Protein AF-A0A843I6W6-F1 (afdb_monomer_lite)

pLDDT: mean 88.23, std 9.86, range [56.28, 96.56]

Sequence (101 aa):
MPCVSEEEAVKAARKAALGAFAAFKRPETIIVRFGDDWLIGFLSVKHKGSETSVEAKWAYVDCKGVALHELPDDVVRALQSLAGALADIFRRELEARAKAP

Radius of gyration: 15.71 Å; chains: 1; bounding box: 38×27×44 Å

Foldseek 3Di:
DFFDDQVLLVVLQVVVCVPVCVVADDFDWDWDDDPLWIKIKTWHWDDDPPDIDIDIDIWIAHSHSHTDPDDDPVVVVVVVVCVVCVVVVVVVVVVVVVPDD

Secondary structure (DSSP, 8-state):
-PPPPHHHHHHHHHHHTTTTSTTSSS-EEEEEEETTEEEEEEEEEEEETTEEEEEEEEEEE-TTSPBPSS--HHHHHHHHHHHHHHHHHHHHHHHHHHT--

Structure (mmCIF, N/CA/C/O backbone):
data_AF-A0A843I6W6-F1
#
_entry.id   AF-A0A843I6W6-F1
#
loop_
_atom_site.group_PDB
_atom_site.id
_atom_site.type_symbol
_atom_site.label_atom_id
_atom_site.label_alt_id
_atom_site.label_comp_id
_atom_site.label_asym_id
_atom_site.label_entity_id
_atom_site.label_seq_id
_atom_site.pdbx_PDB_ins_code
_atom_site.Cartn_x
_atom_site.Cartn_y
_atom_site.Cartn_z
_atom_site.occupancy
_atom_site.B_iso_or_equiv
_atom_site.auth_seq_id
_atom_site.auth_comp_id
_atom_site.auth_asym_id
_atom_site.auth_atom_id
_atom_site.pdbx_PDB_model_num
ATOM 1 N N . MET A 1 1 ? 22.986 -4.960 -13.535 1.00 61.59 1 MET A N 1
ATOM 2 C CA . MET A 1 1 ? 22.849 -3.979 -12.436 1.00 61.59 1 MET A CA 1
ATOM 3 C C . MET A 1 1 ? 22.003 -4.619 -11.351 1.00 61.59 1 MET A C 1
ATOM 5 O O . MET A 1 1 ? 21.071 -5.321 -11.731 1.00 61.59 1 MET A O 1
ATOM 9 N N . PRO A 1 2 ? 22.339 -4.453 -10.061 1.00 83.94 2 PRO A N 1
ATOM 10 C CA . PRO A 1 2 ? 21.443 -4.853 -8.977 1.00 83.94 2 PRO A CA 1
ATOM 11 C C . PRO A 1 2 ? 20.164 -4.003 -9.012 1.00 83.94 2 PRO A C 1
ATOM 13 O O . PRO A 1 2 ? 20.205 -2.867 -9.490 1.00 83.94 2 PRO A O 1
ATOM 16 N N . CYS A 1 3 ? 19.046 -4.557 -8.536 1.00 92.81 3 CYS A N 1
ATOM 17 C CA . CYS A 1 3 ? 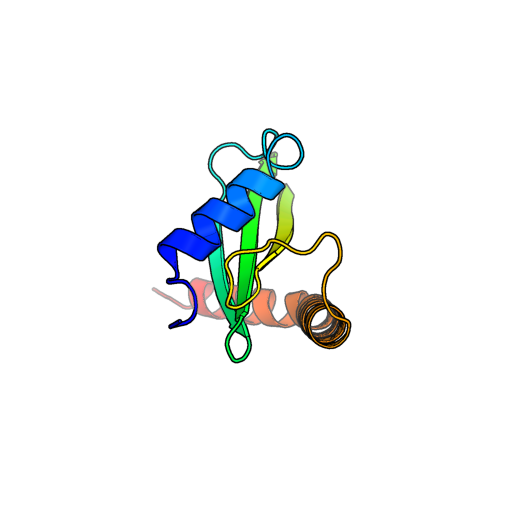17.812 -3.790 -8.374 1.00 92.81 3 CYS A CA 1
ATOM 18 C C . CYS A 1 3 ? 17.979 -2.692 -7.320 1.00 92.81 3 CYS A C 1
ATOM 20 O O . CYS A 1 3 ? 18.798 -2.824 -6.407 1.00 92.81 3 CYS A O 1
ATOM 22 N N . VAL A 1 4 ? 17.186 -1.628 -7.444 1.00 95.56 4 VAL A N 1
ATOM 23 C CA . VAL A 1 4 ? 17.226 -0.481 -6.536 1.00 95.56 4 VAL A CA 1
ATOM 24 C C . VAL A 1 4 ? 16.931 -0.877 -5.090 1.00 95.56 4 VAL A C 1
ATOM 26 O O . VAL A 1 4 ? 16.112 -1.758 -4.797 1.00 95.56 4 VAL A O 1
ATOM 29 N N . SER A 1 5 ? 17.613 -0.193 -4.178 1.00 95.62 5 SER A N 1
ATOM 30 C CA . SER A 1 5 ? 17.383 -0.288 -2.741 1.00 95.62 5 SER A CA 1
ATOM 31 C C . SER A 1 5 ? 16.020 0.283 -2.341 1.00 95.62 5 SER A C 1
ATOM 33 O O . SER A 1 5 ? 15.376 1.018 -3.091 1.00 95.62 5 SER A O 1
ATOM 35 N N . GLU A 1 6 ? 15.597 -0.028 -1.116 1.00 95.00 6 GLU A N 1
ATOM 36 C CA . GLU A 1 6 ? 14.392 0.544 -0.510 1.00 95.00 6 GLU A CA 1
ATOM 37 C C . GLU A 1 6 ? 14.418 2.082 -0.518 1.00 95.00 6 GLU A C 1
ATOM 39 O O . GLU A 1 6 ? 13.442 2.726 -0.902 1.00 95.00 6 GLU A O 1
ATOM 44 N N . GLU A 1 7 ? 15.553 2.683 -0.152 1.00 94.69 7 GLU A N 1
ATOM 45 C CA . GLU A 1 7 ? 15.708 4.139 -0.098 1.00 94.69 7 GLU A CA 1
ATOM 46 C C . GLU A 1 7 ? 15.557 4.779 -1.488 1.00 94.69 7 GLU A C 1
ATOM 48 O O . GLU A 1 7 ? 14.852 5.781 -1.658 1.00 94.69 7 GLU A O 1
ATOM 53 N N . GLU A 1 8 ? 16.172 4.175 -2.506 1.00 95.25 8 GLU A N 1
ATOM 54 C CA . GLU A 1 8 ? 16.050 4.614 -3.896 1.00 95.25 8 GLU A CA 1
ATOM 55 C C . GLU A 1 8 ? 14.613 4.476 -4.410 1.00 95.25 8 GLU A C 1
ATOM 57 O O . GLU A 1 8 ? 14.103 5.399 -5.055 1.00 95.25 8 GLU A O 1
ATOM 62 N N . ALA A 1 9 ? 13.930 3.380 -4.071 1.00 94.75 9 ALA A N 1
ATOM 63 C CA . ALA A 1 9 ? 12.536 3.161 -4.435 1.00 94.75 9 ALA A CA 1
ATOM 64 C C . ALA A 1 9 ? 11.603 4.191 -3.782 1.00 94.75 9 ALA A C 1
ATOM 66 O O . ALA A 1 9 ? 10.763 4.789 -4.456 1.00 94.75 9 ALA A O 1
ATOM 67 N N . VAL A 1 10 ? 11.791 4.493 -2.494 1.00 93.12 10 VAL A N 1
ATOM 68 C CA . VAL A 1 10 ? 11.024 5.536 -1.793 1.00 93.12 10 VAL A CA 1
ATOM 69 C C . VAL A 1 10 ? 11.262 6.906 -2.426 1.00 93.12 10 VAL A C 1
ATOM 71 O O . VAL A 1 10 ? 10.318 7.681 -2.603 1.00 93.12 10 VAL A O 1
ATOM 74 N N . LYS A 1 11 ? 12.505 7.223 -2.806 1.00 92.38 11 LYS A N 1
ATOM 75 C CA . LYS A 1 11 ? 12.834 8.479 -3.491 1.00 92.38 11 LYS A CA 1
ATOM 76 C C . LYS A 1 11 ? 12.155 8.571 -4.859 1.00 92.38 11 LYS A C 1
ATOM 78 O O . LYS A 1 11 ? 11.603 9.625 -5.184 1.00 92.38 11 LYS A O 1
ATOM 83 N N . ALA A 1 12 ? 12.159 7.487 -5.635 1.00 92.50 12 ALA A N 1
ATOM 84 C CA . ALA A 1 12 ? 11.471 7.405 -6.921 1.00 92.50 12 ALA A CA 1
ATOM 85 C C . ALA A 1 12 ? 9.952 7.577 -6.766 1.00 92.50 12 ALA A C 1
ATOM 87 O O . ALA A 1 12 ? 9.362 8.435 -7.428 1.00 92.50 12 ALA A O 1
ATOM 88 N N . ALA A 1 13 ? 9.341 6.853 -5.823 1.00 91.81 13 ALA A N 1
ATOM 89 C CA . ALA A 1 13 ? 7.922 6.958 -5.501 1.00 91.81 13 ALA A CA 1
ATOM 90 C C . ALA A 1 13 ? 7.541 8.387 -5.095 1.00 91.81 13 ALA A C 1
ATOM 92 O O . ALA A 1 13 ? 6.617 8.958 -5.667 1.00 91.81 13 ALA A O 1
ATOM 93 N N . ARG A 1 14 ? 8.297 9.014 -4.179 1.00 88.94 14 ARG A N 1
ATOM 94 C CA . ARG A 1 14 ? 8.075 10.406 -3.739 1.00 88.94 14 ARG A CA 1
ATOM 95 C C . ARG A 1 14 ? 8.185 11.413 -4.879 1.00 88.94 14 ARG A C 1
ATOM 97 O O . ARG A 1 14 ? 7.450 12.395 -4.886 1.00 88.94 14 ARG A O 1
ATOM 104 N N . LYS A 1 15 ? 9.097 11.187 -5.828 1.00 86.94 15 LYS A N 1
ATOM 105 C CA . LYS A 1 15 ? 9.281 12.059 -6.992 1.00 86.94 15 LYS A CA 1
ATOM 106 C C . LYS A 1 15 ? 8.104 11.956 -7.962 1.00 86.94 15 LYS A C 1
ATOM 108 O O . LYS A 1 15 ? 7.607 12.987 -8.400 1.00 86.94 15 LYS A O 1
ATOM 113 N N . ALA A 1 16 ? 7.637 10.745 -8.261 1.00 82.44 16 ALA A N 1
ATOM 114 C CA . ALA A 1 16 ? 6.448 10.533 -9.093 1.00 82.44 16 ALA A CA 1
ATOM 115 C C . ALA A 1 16 ? 5.160 11.037 -8.419 1.00 82.44 16 ALA A C 1
ATOM 117 O O . ALA A 1 16 ? 4.229 11.492 -9.072 1.00 82.44 16 ALA A O 1
ATOM 118 N N . ALA A 1 17 ? 5.157 11.020 -7.091 1.00 72.69 17 ALA A N 1
ATOM 119 C CA . ALA A 1 17 ? 4.121 11.528 -6.209 1.00 72.69 17 ALA A CA 1
ATOM 120 C C . ALA A 1 17 ? 4.060 13.068 -6.071 1.00 72.69 17 ALA A C 1
ATOM 122 O O . ALA A 1 17 ? 3.143 13.587 -5.417 1.00 72.69 17 ALA A O 1
ATOM 123 N N . LEU A 1 18 ? 5.021 13.825 -6.617 1.00 62.09 18 LEU A N 1
ATOM 124 C CA . LEU A 1 18 ? 5.072 15.282 -6.442 1.00 62.09 18 LEU A CA 1
ATOM 125 C C . LEU A 1 18 ? 3.778 15.936 -6.968 1.00 62.09 18 LEU A C 1
ATOM 127 O O . LEU A 1 18 ? 3.407 15.780 -8.125 1.00 62.09 18 LEU A O 1
ATOM 131 N N . GLY A 1 19 ? 3.067 16.650 -6.088 1.00 61.91 19 GLY A N 1
ATOM 132 C CA . GLY A 1 19 ? 1.760 17.266 -6.359 1.00 61.91 19 GLY A CA 1
ATOM 133 C C . GLY A 1 19 ? 0.570 16.452 -5.840 1.00 61.91 19 GLY A C 1
ATOM 134 O O . GLY A 1 19 ? -0.239 16.980 -5.081 1.00 61.91 19 GLY A O 1
ATOM 135 N N . ALA A 1 20 ? 0.500 15.150 -6.135 1.00 60.47 20 ALA A N 1
ATOM 136 C CA . ALA A 1 20 ? -0.590 14.287 -5.661 1.00 60.47 20 ALA A CA 1
ATOM 137 C C . ALA A 1 20 ? -0.530 14.033 -4.143 1.00 60.47 20 ALA A C 1
ATOM 139 O O . ALA A 1 20 ? -1.567 13.904 -3.488 1.00 60.47 20 ALA A O 1
ATOM 140 N N . PHE A 1 21 ? 0.676 13.990 -3.574 1.00 61.56 21 PHE A N 1
ATOM 141 C CA . PHE A 1 21 ? 0.900 13.733 -2.149 1.00 61.56 21 PHE A CA 1
ATOM 142 C C . PHE A 1 21 ? 1.279 14.992 -1.364 1.00 61.56 21 PHE A C 1
ATOM 144 O O . PHE A 1 21 ? 1.401 14.935 -0.146 1.00 61.56 21 PHE A O 1
ATOM 151 N N . ALA A 1 22 ? 1.398 16.153 -2.020 1.00 59.56 22 ALA A N 1
ATOM 152 C CA . ALA A 1 22 ? 1.624 17.434 -1.341 1.00 59.56 22 ALA A CA 1
ATOM 153 C C . ALA A 1 22 ? 0.492 17.780 -0.348 1.00 59.56 22 ALA A C 1
ATOM 155 O O . ALA A 1 22 ? 0.707 18.512 0.616 1.00 59.56 22 ALA A O 1
ATOM 156 N N . ALA A 1 23 ? -0.700 17.203 -0.547 1.00 62.91 23 ALA A N 1
ATOM 157 C CA . ALA A 1 23 ? -1.828 17.292 0.379 1.00 62.91 23 ALA A CA 1
ATOM 158 C C . ALA A 1 23 ? -1.638 16.479 1.680 1.00 62.91 23 ALA A C 1
ATOM 160 O O . ALA A 1 23 ? -2.338 16.722 2.664 1.00 62.91 23 ALA A O 1
ATOM 161 N N . PHE A 1 24 ? -0.702 15.525 1.710 1.00 69.44 24 PHE A N 1
ATOM 162 C CA . PHE A 1 24 ? -0.440 14.663 2.858 1.00 69.44 24 PHE A CA 1
ATOM 163 C C . PHE A 1 24 ? 0.613 15.342 3.734 1.00 69.44 24 PHE A C 1
ATOM 165 O O . PHE A 1 24 ? 1.811 15.320 3.448 1.00 69.44 24 PHE A O 1
ATOM 172 N N . LYS A 1 25 ? 0.180 15.962 4.834 1.00 66.56 25 LYS A N 1
ATOM 173 C CA . LYS A 1 25 ? 1.117 16.457 5.848 1.00 66.56 25 LYS A CA 1
ATOM 174 C C . LYS A 1 25 ? 1.733 15.255 6.571 1.00 66.56 25 LYS A C 1
ATOM 176 O O . LYS A 1 25 ? 1.069 14.660 7.406 1.00 66.56 25 LYS A O 1
ATOM 181 N N . ARG A 1 26 ? 2.999 14.942 6.260 1.00 72.38 26 ARG A N 1
ATOM 182 C CA . ARG A 1 26 ? 3.807 13.872 6.889 1.00 72.38 26 ARG A CA 1
ATOM 183 C C . ARG A 1 26 ? 3.119 12.495 6.847 1.00 72.38 26 ARG A C 1
ATOM 185 O O . ARG A 1 26 ? 2.711 11.998 7.892 1.00 72.38 26 ARG A O 1
ATOM 192 N N . PRO A 1 27 ? 2.977 11.887 5.659 1.00 82.06 27 PRO A N 1
ATOM 193 C CA . PRO A 1 27 ? 2.365 10.574 5.568 1.00 82.06 27 PRO A CA 1
ATOM 194 C C . PRO A 1 27 ? 3.224 9.505 6.247 1.00 82.06 27 PRO A C 1
ATOM 196 O O . PRO A 1 27 ? 4.456 9.532 6.144 1.00 82.06 27 PRO A O 1
ATOM 199 N N . GLU A 1 28 ? 2.568 8.528 6.862 1.00 88.56 28 GLU A N 1
ATOM 200 C CA . GLU A 1 28 ? 3.214 7.261 7.196 1.00 88.56 28 GLU A CA 1
ATOM 201 C C . GLU A 1 28 ? 3.499 6.504 5.896 1.00 88.56 28 GLU A C 1
ATOM 203 O O . GLU A 1 28 ? 2.679 6.505 4.976 1.00 88.56 28 GLU A O 1
ATOM 208 N N . THR A 1 29 ? 4.689 5.917 5.777 1.00 90.50 29 THR A N 1
ATOM 209 C CA . THR A 1 29 ? 5.102 5.212 4.557 1.00 90.50 29 THR A CA 1
ATOM 210 C C . THR A 1 29 ? 5.031 3.709 4.793 1.00 90.50 29 THR A C 1
ATOM 212 O O . THR A 1 29 ? 5.645 3.203 5.726 1.00 90.50 29 THR A O 1
ATOM 215 N N . ILE A 1 30 ? 4.293 3.005 3.938 1.00 92.88 30 ILE A N 1
ATOM 216 C CA . ILE A 1 30 ? 4.291 1.547 3.836 1.00 92.88 30 ILE A CA 1
ATOM 217 C C . ILE A 1 30 ? 5.227 1.164 2.698 1.00 92.88 30 ILE A C 1
ATOM 219 O O . ILE A 1 30 ? 5.142 1.724 1.608 1.00 92.88 30 ILE A O 1
ATOM 223 N N . ILE A 1 31 ? 6.105 0.202 2.951 1.00 94.88 31 ILE A N 1
ATOM 224 C CA . ILE A 1 31 ? 7.083 -0.277 1.983 1.00 94.88 31 ILE A CA 1
ATOM 225 C C . ILE A 1 31 ? 6.953 -1.791 1.945 1.00 94.88 31 ILE A C 1
ATOM 227 O O . ILE A 1 31 ? 7.158 -2.464 2.954 1.00 94.88 31 ILE A O 1
ATOM 231 N N . VAL A 1 32 ? 6.573 -2.324 0.789 1.00 94.94 32 VAL A N 1
ATOM 232 C CA . VAL A 1 32 ? 6.406 -3.762 0.593 1.00 94.94 32 VAL A CA 1
ATOM 233 C C . VAL A 1 32 ? 7.187 -4.175 -0.637 1.00 94.94 32 VAL A C 1
ATOM 235 O O . VAL A 1 32 ? 7.053 -3.577 -1.704 1.00 94.94 32 VAL A O 1
ATOM 238 N N . ARG A 1 33 ? 7.997 -5.221 -0.490 1.00 94.00 33 ARG A N 1
ATOM 239 C CA . ARG A 1 33 ? 8.675 -5.843 -1.620 1.00 94.00 33 ARG A CA 1
ATOM 240 C C . ARG A 1 33 ? 7.702 -6.752 -2.365 1.00 94.00 33 ARG A C 1
ATOM 242 O O . ARG A 1 33 ? 7.056 -7.598 -1.750 1.00 94.00 33 ARG A O 1
ATOM 249 N N . PHE A 1 34 ? 7.605 -6.571 -3.675 1.00 90.62 34 PHE A N 1
ATOM 250 C CA . PHE A 1 34 ? 6.714 -7.322 -4.552 1.00 90.62 34 PHE A CA 1
ATOM 251 C C . PHE A 1 34 ? 7.557 -8.003 -5.637 1.00 90.62 34 PHE A C 1
ATOM 253 O O . PHE A 1 34 ? 7.784 -7.457 -6.712 1.00 90.62 34 PHE A O 1
ATOM 260 N N . GLY A 1 35 ? 8.108 -9.176 -5.309 1.00 91.25 35 GLY A N 1
ATOM 261 C CA . GLY A 1 35 ? 9.160 -9.802 -6.114 1.00 91.25 35 GLY A CA 1
ATOM 262 C C . GLY A 1 35 ? 10.466 -9.002 -6.043 1.00 91.25 35 GLY A C 1
ATOM 263 O O . GLY A 1 35 ? 11.024 -8.813 -4.957 1.00 91.25 35 GLY A O 1
ATOM 264 N N . ASP A 1 36 ? 10.941 -8.527 -7.194 1.00 93.56 36 ASP A N 1
ATOM 265 C CA . ASP A 1 36 ? 12.121 -7.655 -7.302 1.00 93.56 36 ASP A CA 1
ATOM 266 C C . ASP A 1 36 ? 11.797 -6.156 -7.266 1.00 93.56 36 ASP A C 1
ATOM 268 O O . ASP A 1 36 ? 12.707 -5.328 -7.154 1.00 93.56 36 ASP A O 1
ATOM 272 N N . ASP A 1 37 ? 10.507 -5.833 -7.291 1.00 95.38 37 ASP A N 1
ATOM 273 C CA . ASP A 1 37 ? 9.969 -4.484 -7.353 1.00 95.38 37 ASP A CA 1
ATOM 274 C C . ASP A 1 37 ? 9.431 -4.045 -5.980 1.00 95.38 37 ASP A C 1
ATOM 276 O O . ASP A 1 37 ? 9.417 -4.801 -4.998 1.00 95.38 37 ASP A O 1
ATOM 280 N N . TRP A 1 38 ? 8.973 -2.799 -5.898 1.00 96.56 38 TRP A N 1
ATOM 281 C CA . TRP A 1 38 ? 8.527 -2.170 -4.661 1.00 96.56 38 TRP A CA 1
ATOM 282 C C . TRP A 1 38 ? 7.129 -1.575 -4.793 1.00 96.56 38 TRP A C 1
ATOM 284 O O . TRP A 1 38 ? 6.852 -0.780 -5.687 1.00 96.56 38 TRP A O 1
ATOM 294 N N . LEU A 1 39 ? 6.263 -1.883 -3.832 1.00 95.62 39 LEU A N 1
ATOM 295 C CA . LEU A 1 39 ? 5.005 -1.184 -3.613 1.00 95.62 39 LEU A CA 1
ATOM 296 C C . LEU A 1 39 ? 5.175 -0.215 -2.442 1.00 95.62 39 LEU A C 1
ATOM 298 O O . LEU A 1 39 ? 5.380 -0.628 -1.299 1.00 95.62 39 LEU A O 1
ATOM 302 N N . ILE A 1 40 ? 5.068 1.079 -2.731 1.00 94.69 40 ILE A N 1
ATOM 303 C CA . ILE A 1 40 ? 5.206 2.153 -1.750 1.00 94.69 40 ILE A CA 1
ATOM 304 C C . ILE A 1 40 ? 3.836 2.790 -1.520 1.00 94.69 40 ILE A C 1
ATOM 306 O O . ILE A 1 40 ? 3.241 3.359 -2.433 1.00 94.69 40 ILE A O 1
ATOM 310 N N . GLY A 1 41 ? 3.331 2.696 -0.296 1.00 92.31 41 GLY A N 1
ATOM 311 C CA . GLY A 1 41 ? 2.103 3.346 0.149 1.00 92.31 41 GLY A CA 1
ATOM 312 C C . GLY A 1 41 ? 2.405 4.571 0.998 1.00 92.31 41 GLY A C 1
ATOM 313 O O . GLY A 1 41 ? 3.299 4.543 1.836 1.00 92.31 41 GLY A O 1
ATOM 314 N N . PHE A 1 42 ? 1.635 5.639 0.832 1.00 91.00 42 PHE A N 1
ATOM 315 C CA . PHE A 1 42 ? 1.666 6.794 1.722 1.00 91.00 42 PHE A CA 1
ATOM 316 C C . PHE A 1 42 ? 0.284 6.979 2.334 1.00 91.00 42 PHE A C 1
ATOM 318 O O . PHE A 1 42 ? -0.706 7.147 1.615 1.00 91.00 42 PHE A O 1
ATOM 325 N N . LEU A 1 43 ? 0.225 6.931 3.661 1.00 89.62 43 LEU A N 1
ATOM 326 C CA . LEU A 1 43 ? -1.007 6.981 4.430 1.00 89.62 43 LEU A CA 1
ATOM 327 C C . LEU A 1 43 ? -1.130 8.330 5.130 1.00 89.62 43 LEU A C 1
ATOM 329 O O . LEU A 1 43 ? -0.204 8.788 5.797 1.00 89.62 43 LEU A O 1
ATOM 333 N N . SER A 1 44 ? -2.295 8.960 5.006 1.00 87.88 44 SER A N 1
ATOM 334 C CA . SER A 1 44 ? -2.708 10.070 5.861 1.00 87.88 44 SER A CA 1
ATOM 335 C C . SER A 1 44 ? -3.898 9.632 6.684 1.00 87.88 44 SER A C 1
ATOM 337 O O . SER A 1 44 ? -4.928 9.222 6.152 1.00 87.88 44 SER A O 1
ATOM 339 N N . VAL A 1 45 ? -3.753 9.781 7.993 1.00 88.50 45 VAL A N 1
ATOM 340 C CA . VAL A 1 45 ? -4.853 9.645 8.936 1.00 88.50 45 VAL A CA 1
ATOM 341 C C . VAL A 1 45 ? -5.327 11.044 9.304 1.00 88.50 45 VAL A C 1
ATOM 343 O O . VAL A 1 45 ? -4.520 11.925 9.612 1.00 88.50 45 VAL A O 1
ATOM 346 N N . LYS A 1 46 ? -6.637 11.270 9.237 1.00 88.31 46 LYS A N 1
ATOM 347 C CA . LYS A 1 46 ? -7.276 12.521 9.651 1.00 88.31 46 LYS A CA 1
ATOM 348 C C . LYS A 1 46 ? -8.306 12.207 10.724 1.00 88.31 46 LYS A C 1
ATOM 350 O O . LYS A 1 46 ? -9.167 11.349 10.533 1.00 88.31 46 LYS A O 1
ATOM 355 N N . HIS A 1 47 ? -8.238 12.950 11.823 1.00 89.06 47 HIS A N 1
ATOM 356 C CA . HIS A 1 47 ? -9.210 12.888 12.908 1.00 89.06 47 HIS A CA 1
ATOM 357 C C . HIS A 1 47 ? -10.041 14.170 12.914 1.00 89.06 47 HIS A C 1
ATOM 359 O O . HIS A 1 47 ? -9.487 15.272 12.944 1.00 89.06 47 HIS A O 1
ATOM 365 N N . LYS A 1 48 ? -11.368 14.036 12.874 1.00 91.00 48 LYS A N 1
ATOM 366 C CA . LYS A 1 48 ? -12.312 15.155 12.940 1.00 91.00 48 LYS A CA 1
ATOM 367 C C . LYS A 1 48 ? -13.453 14.802 13.891 1.00 91.00 48 LYS A C 1
ATOM 369 O O . LYS A 1 48 ? -14.412 14.136 13.517 1.00 91.00 48 LYS A O 1
ATOM 374 N N . GLY A 1 49 ? -13.354 15.268 15.136 1.00 89.94 49 GLY A N 1
ATOM 375 C CA . GLY A 1 49 ? -14.306 14.891 16.182 1.00 89.94 49 GLY A CA 1
ATOM 376 C C . GLY A 1 49 ? -14.241 13.387 16.453 1.00 89.94 49 GLY A C 1
ATOM 377 O O . GLY A 1 49 ? -13.181 12.880 16.806 1.00 89.94 49 GLY A O 1
ATOM 378 N N . SER A 1 50 ? -15.358 12.684 16.263 1.00 90.44 50 SER A N 1
ATOM 379 C CA . SER A 1 50 ? -15.446 11.220 16.370 1.00 90.44 50 SER A CA 1
ATOM 380 C C . SER A 1 50 ? -15.098 10.481 15.073 1.00 90.44 50 SER A C 1
ATOM 382 O O . SER A 1 50 ? -15.026 9.254 15.070 1.00 90.44 50 SER A O 1
ATOM 384 N N . GLU A 1 51 ? -14.885 11.196 13.968 1.00 89.44 51 GLU A N 1
ATOM 385 C CA . GLU A 1 51 ? -14.572 10.591 12.680 1.00 89.44 51 GLU A CA 1
ATOM 386 C C . GLU A 1 51 ? -13.061 10.392 12.534 1.00 89.44 51 GLU A C 1
ATOM 388 O O . GLU A 1 51 ? -12.272 11.331 12.681 1.00 89.44 51 GLU A O 1
ATOM 393 N N . THR A 1 52 ? -12.658 9.163 12.213 1.00 89.50 52 THR A N 1
ATOM 394 C CA . THR A 1 52 ? -11.304 8.848 11.752 1.00 89.50 52 THR A CA 1
ATOM 395 C C . THR A 1 52 ? -11.385 8.398 10.303 1.00 89.50 52 THR A C 1
ATOM 397 O O . THR A 1 52 ? -12.076 7.431 9.994 1.00 89.50 52 THR A O 1
ATOM 400 N N . SER A 1 53 ? -10.669 9.094 9.424 1.00 89.56 53 SER A N 1
ATOM 401 C CA . SER A 1 53 ? -10.530 8.723 8.015 1.00 89.56 53 SER A CA 1
ATOM 402 C C . SER A 1 53 ? -9.075 8.398 7.707 1.00 89.56 53 SER A C 1
ATOM 404 O O . SER A 1 53 ? -8.155 9.057 8.199 1.00 89.56 53 SER A O 1
ATOM 406 N N . VAL A 1 54 ? -8.876 7.359 6.900 1.00 87.88 54 VAL A N 1
ATOM 407 C CA . VAL A 1 54 ? -7.563 6.931 6.420 1.00 87.88 54 VAL A CA 1
ATOM 408 C C . VAL A 1 54 ? -7.577 7.020 4.904 1.00 87.88 54 VAL A C 1
ATOM 410 O O . VAL A 1 54 ? -8.406 6.400 4.244 1.00 87.88 54 VAL A O 1
ATOM 413 N N . GLU A 1 55 ? -6.660 7.805 4.357 1.00 88.31 55 GLU A N 1
ATOM 414 C CA . GLU A 1 55 ? -6.423 7.915 2.924 1.00 88.31 55 GLU A CA 1
ATOM 415 C C . GLU A 1 55 ? -5.075 7.261 2.622 1.00 88.31 55 GLU A C 1
ATOM 417 O O . GLU A 1 55 ? -4.068 7.612 3.236 1.00 88.31 55 GLU A O 1
ATOM 422 N N . ALA A 1 56 ? -5.052 6.311 1.690 1.00 88.44 56 ALA A N 1
ATOM 423 C CA . ALA A 1 56 ? -3.833 5.657 1.236 1.00 88.44 56 ALA A CA 1
ATOM 424 C C . ALA A 1 56 ? -3.659 5.895 -0.260 1.00 88.44 56 ALA A C 1
ATOM 426 O O . ALA A 1 56 ? -4.595 5.728 -1.043 1.00 88.44 56 ALA A O 1
ATOM 427 N N . LYS A 1 57 ? -2.447 6.259 -0.659 1.00 88.88 57 LYS A N 1
ATOM 428 C CA . LYS A 1 57 ? -2.068 6.381 -2.063 1.00 88.88 57 LYS A CA 1
ATOM 429 C C . LYS A 1 57 ? -0.826 5.543 -2.322 1.00 88.88 57 LYS A C 1
ATOM 431 O O . LYS A 1 57 ? 0.092 5.535 -1.505 1.00 88.88 57 LYS A O 1
ATOM 436 N N . TRP A 1 58 ? -0.808 4.858 -3.456 1.00 90.81 58 TRP A N 1
ATOM 437 C CA . TRP A 1 58 ? 0.182 3.833 -3.771 1.00 90.81 58 TRP A CA 1
ATOM 438 C C . TRP A 1 58 ? 0.990 4.212 -5.009 1.00 90.81 58 TRP A C 1
ATOM 440 O O . TRP A 1 58 ? 0.466 4.833 -5.930 1.00 90.81 58 TRP A O 1
ATOM 450 N N . ALA A 1 59 ? 2.258 3.821 -5.021 1.00 92.31 59 ALA A N 1
ATOM 451 C CA . ALA A 1 59 ? 3.156 3.904 -6.160 1.00 92.31 59 ALA A CA 1
ATOM 452 C C . ALA A 1 59 ? 3.886 2.567 -6.301 1.00 92.31 59 ALA A C 1
ATOM 454 O O . ALA A 1 59 ? 4.381 2.026 -5.312 1.00 92.31 59 ALA A O 1
ATOM 455 N N . TYR A 1 60 ? 3.957 2.049 -7.522 1.00 94.81 60 TYR A N 1
ATOM 456 C CA . TYR A 1 60 ? 4.747 0.865 -7.835 1.00 94.81 60 TYR A CA 1
ATOM 457 C C . TYR A 1 60 ? 6.062 1.300 -8.469 1.00 94.81 60 TYR A C 1
ATOM 459 O O . TYR A 1 60 ? 6.048 2.107 -9.396 1.00 94.81 60 TYR A O 1
ATOM 467 N N . VAL A 1 61 ? 7.184 0.805 -7.960 1.00 95.50 61 VAL A N 1
ATOM 468 C CA . VAL A 1 61 ? 8.523 1.142 -8.438 1.00 95.50 61 VAL A CA 1
ATOM 469 C C . VAL A 1 61 ? 9.219 -0.133 -8.870 1.00 95.50 61 VAL A C 1
ATOM 471 O O . VAL A 1 61 ? 9.404 -1.036 -8.058 1.00 95.50 61 VAL A O 1
ATOM 474 N N . ASP A 1 62 ? 9.609 -0.194 -10.138 1.00 95.00 62 ASP A N 1
ATOM 475 C CA . ASP A 1 62 ? 10.307 -1.357 -10.670 1.00 95.00 62 ASP A CA 1
ATOM 476 C C . ASP A 1 62 ? 11.737 -1.487 -10.107 1.00 95.00 62 ASP A C 1
ATOM 478 O O . ASP A 1 62 ? 12.307 -0.563 -9.516 1.00 95.00 62 ASP A O 1
ATOM 482 N N . CYS A 1 63 ? 12.356 -2.639 -10.348 1.00 94.94 63 CYS A N 1
ATOM 483 C CA . CYS A 1 63 ? 13.744 -2.956 -10.025 1.00 94.94 63 CYS A CA 1
ATOM 484 C C . CYS A 1 63 ? 14.749 -1.887 -10.503 1.00 94.94 63 CYS A C 1
ATOM 486 O O . CYS A 1 63 ? 15.848 -1.787 -9.959 1.00 94.94 63 CYS A O 1
ATOM 488 N N . LYS A 1 64 ? 14.407 -1.066 -11.504 1.00 94.81 64 LYS A N 1
ATOM 489 C CA . LYS A 1 64 ? 15.272 -0.015 -12.059 1.00 94.81 64 LYS A CA 1
ATOM 490 C C . LYS A 1 64 ? 15.030 1.358 -11.424 1.00 94.81 64 LYS A C 1
ATOM 492 O O . LYS A 1 64 ? 15.711 2.314 -11.793 1.00 94.81 64 LYS A O 1
ATOM 497 N N . GLY A 1 65 ? 14.101 1.472 -10.475 1.00 93.19 65 GLY A N 1
ATOM 498 C CA . GLY A 1 65 ? 13.757 2.730 -9.816 1.00 93.19 65 GLY A CA 1
ATOM 499 C C . GLY A 1 65 ? 12.777 3.589 -10.609 1.0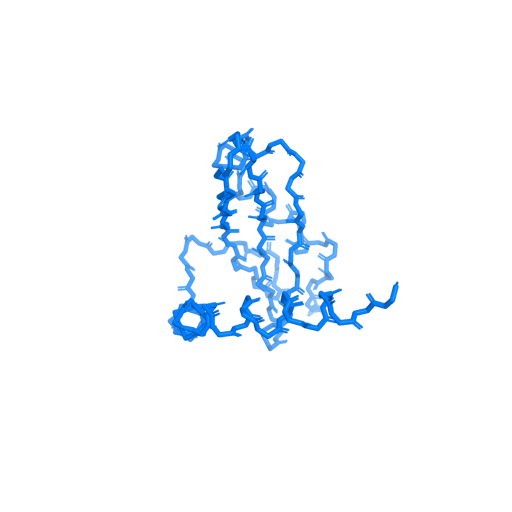0 93.19 65 GLY A C 1
ATOM 500 O O . GLY A 1 65 ? 12.699 4.798 -10.375 1.00 93.19 65 GLY A O 1
ATOM 501 N N . VAL A 1 66 ? 12.041 3.005 -11.555 1.00 92.94 66 VAL A N 1
ATOM 502 C CA . VAL A 1 66 ? 11.009 3.701 -12.322 1.00 92.94 66 VAL A CA 1
ATOM 503 C C . VAL A 1 66 ? 9.668 3.516 -11.629 1.00 92.94 66 VAL A C 1
ATOM 505 O O . VAL A 1 66 ? 9.166 2.403 -11.498 1.00 92.94 66 VAL A O 1
ATOM 508 N N . ALA A 1 67 ? 9.073 4.626 -11.195 1.00 91.31 67 ALA A N 1
ATOM 509 C CA . ALA A 1 67 ? 7.705 4.624 -10.703 1.00 91.31 67 ALA A CA 1
ATOM 510 C C . ALA A 1 67 ? 6.734 4.498 -11.884 1.00 91.31 67 ALA A C 1
ATOM 512 O O . ALA A 1 67 ? 6.714 5.360 -12.768 1.00 91.31 67 ALA A O 1
ATOM 513 N N . LEU A 1 68 ? 5.942 3.430 -11.896 1.00 87.31 68 LEU A N 1
ATOM 514 C CA . LEU A 1 68 ? 4.932 3.202 -12.921 1.00 87.31 68 LEU A CA 1
ATOM 515 C C . LEU A 1 68 ? 3.759 4.168 -12.742 1.00 87.31 68 LEU A C 1
ATOM 517 O O . LEU A 1 68 ? 3.403 4.550 -11.626 1.00 87.31 68 LEU A O 1
ATOM 521 N N . HIS A 1 69 ? 3.157 4.562 -13.864 1.00 81.31 69 HIS A N 1
ATOM 522 C CA . HIS A 1 69 ? 1.981 5.430 -13.855 1.00 81.31 69 HIS A CA 1
ATOM 523 C C . HIS A 1 69 ? 0.742 4.710 -13.308 1.00 81.31 69 HIS A C 1
ATOM 525 O O . HIS A 1 69 ? -0.065 5.311 -12.603 1.00 81.31 69 HIS A O 1
ATOM 531 N N . GLU A 1 70 ? 0.632 3.418 -13.609 1.00 87.62 70 GLU A N 1
ATOM 532 C CA . GLU A 1 70 ? -0.455 2.545 -13.184 1.00 87.62 70 GLU A CA 1
ATOM 533 C C . GLU A 1 70 ? 0.104 1.378 -12.369 1.00 87.62 70 GLU A C 1
ATOM 535 O O . GLU A 1 70 ? 1.250 0.958 -12.550 1.00 87.62 70 GLU A O 1
ATOM 540 N N . LEU A 1 71 ? -0.711 0.868 -11.447 1.00 91.44 71 LEU A N 1
ATOM 541 C CA . LEU A 1 71 ? -0.356 -0.308 -10.663 1.00 91.44 71 LEU A CA 1
ATOM 542 C C . LEU A 1 71 ? -0.573 -1.574 -11.505 1.00 91.44 71 LEU A C 1
ATOM 544 O O . LEU A 1 71 ? -1.613 -1.679 -12.155 1.00 91.44 71 LEU A O 1
ATOM 548 N N . PRO A 1 72 ? 0.339 -2.557 -11.442 1.00 92.88 72 PRO A N 1
ATOM 549 C CA . PRO A 1 72 ? 0.111 -3.875 -12.027 1.00 92.88 72 PRO A CA 1
ATOM 550 C C . PRO A 1 72 ? -1.170 -4.554 -11.500 1.00 92.88 72 PRO A C 1
ATOM 552 O O . PRO A 1 72 ? -1.546 -4.386 -10.338 1.00 92.88 72 PRO A O 1
ATOM 555 N N . ASP A 1 73 ? -1.842 -5.352 -12.336 1.00 93.38 73 ASP A N 1
ATOM 556 C CA . ASP A 1 73 ? -3.140 -5.972 -12.010 1.00 93.38 73 ASP A CA 1
ATOM 557 C C .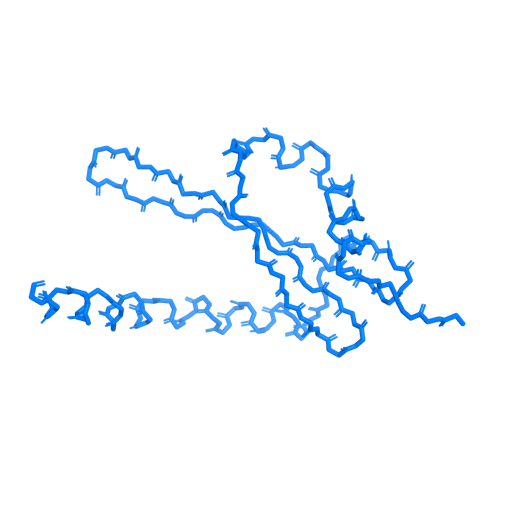 ASP A 1 73 ? -3.113 -6.873 -10.768 1.00 93.38 73 ASP A C 1
ATOM 559 O O . ASP A 1 73 ? -4.085 -6.969 -10.019 1.00 93.38 73 ASP A O 1
ATOM 563 N N . ASP A 1 74 ? -2.020 -7.598 -10.562 1.00 92.81 74 ASP A N 1
ATOM 564 C CA . ASP A 1 74 ? -1.804 -8.439 -9.388 1.00 92.81 74 ASP A CA 1
ATOM 565 C C . ASP A 1 74 ? -1.700 -7.613 -8.100 1.00 92.81 74 ASP A C 1
ATOM 567 O O . ASP A 1 74 ? -2.323 -7.970 -7.097 1.00 92.81 74 ASP A O 1
ATOM 571 N N . VAL A 1 75 ? -1.019 -6.469 -8.150 1.00 93.88 75 VAL A N 1
ATOM 572 C CA . VAL A 1 75 ? -0.976 -5.491 -7.057 1.00 93.88 75 VAL A CA 1
ATOM 573 C C . VAL A 1 75 ? -2.363 -4.906 -6.795 1.00 93.88 75 VAL A C 1
ATOM 575 O O . VAL A 1 75 ? -2.792 -4.838 -5.642 1.00 93.88 75 VAL A O 1
ATOM 578 N N . VAL A 1 76 ? -3.102 -4.527 -7.843 1.00 94.50 76 VAL A N 1
ATOM 579 C CA . VAL A 1 76 ? -4.477 -4.017 -7.709 1.00 94.50 76 VAL A CA 1
ATOM 580 C C . VAL A 1 76 ? -5.376 -5.053 -7.036 1.00 94.50 76 VAL A C 1
ATOM 582 O O . VAL A 1 76 ? -6.074 -4.724 -6.075 1.00 94.50 76 VAL A O 1
ATOM 585 N N . ARG A 1 77 ? -5.322 -6.315 -7.475 1.00 94.88 77 ARG A N 1
ATOM 586 C CA . ARG A 1 77 ? -6.080 -7.416 -6.860 1.00 94.88 77 ARG A CA 1
ATOM 587 C C . ARG A 1 77 ? -5.706 -7.620 -5.392 1.00 94.88 77 ARG A C 1
ATOM 589 O O . ARG A 1 77 ? -6.596 -7.797 -4.561 1.00 94.88 77 ARG A O 1
ATOM 596 N N . ALA A 1 78 ? -4.418 -7.551 -5.054 1.00 93.19 78 ALA A N 1
ATOM 597 C CA . ALA A 1 78 ? -3.959 -7.658 -3.670 1.00 93.19 78 ALA A CA 1
ATOM 598 C C . ALA A 1 78 ? -4.509 -6.517 -2.794 1.00 93.19 78 ALA A C 1
ATOM 600 O O . ALA A 1 78 ? -5.034 -6.769 -1.707 1.00 93.19 78 ALA A O 1
ATOM 601 N N . LEU A 1 79 ? -4.465 -5.274 -3.284 1.00 93.06 79 LEU A N 1
ATOM 602 C CA . LEU A 1 79 ? -5.010 -4.109 -2.581 1.00 93.06 79 LEU A CA 1
ATOM 603 C C . LEU A 1 79 ? -6.535 -4.183 -2.421 1.00 93.06 79 LEU A C 1
ATOM 605 O O . LEU A 1 79 ? -7.052 -3.847 -1.357 1.00 93.06 79 LEU A O 1
ATOM 609 N N . GLN A 1 80 ? -7.261 -4.657 -3.435 1.00 94.00 80 GLN A N 1
ATOM 610 C CA . GLN A 1 80 ? -8.712 -4.860 -3.361 1.00 94.00 80 GLN A CA 1
ATOM 611 C C . GLN A 1 80 ? -9.088 -5.946 -2.348 1.00 94.00 80 GLN A C 1
ATOM 613 O O . GLN A 1 80 ? -10.006 -5.755 -1.550 1.00 94.00 80 GLN A O 1
ATOM 618 N N . SER A 1 81 ? -8.354 -7.061 -2.335 1.00 93.88 81 SER A N 1
ATOM 619 C CA . SER A 1 81 ? -8.550 -8.120 -1.344 1.00 93.88 81 SER A CA 1
ATOM 620 C C . SER A 1 81 ? -8.291 -7.610 0.074 1.00 93.88 81 SER A C 1
ATOM 622 O O . SER A 1 81 ? -9.059 -7.919 0.985 1.00 93.88 81 SER A O 1
ATOM 624 N N . LEU A 1 82 ? -7.238 -6.808 0.266 1.00 90.75 82 LEU A N 1
ATOM 625 C CA . LEU A 1 82 ? -6.958 -6.169 1.549 1.00 90.75 82 LEU A CA 1
ATOM 626 C C . LEU A 1 82 ? -8.105 -5.238 1.953 1.00 90.75 82 LEU A C 1
ATOM 628 O O . LEU A 1 82 ? -8.572 -5.323 3.084 1.00 90.75 82 LEU A O 1
ATOM 632 N N . ALA A 1 83 ? -8.589 -4.399 1.032 1.00 89.94 83 ALA A N 1
ATOM 633 C CA . ALA A 1 83 ? -9.689 -3.473 1.284 1.00 89.94 83 ALA A CA 1
ATOM 634 C C . ALA A 1 83 ? -10.966 -4.197 1.741 1.00 89.94 83 ALA A C 1
ATOM 636 O O . ALA A 1 83 ? -11.604 -3.758 2.696 1.00 89.94 83 ALA A O 1
ATOM 637 N N . GLY A 1 84 ? -11.293 -5.339 1.125 1.00 90.56 84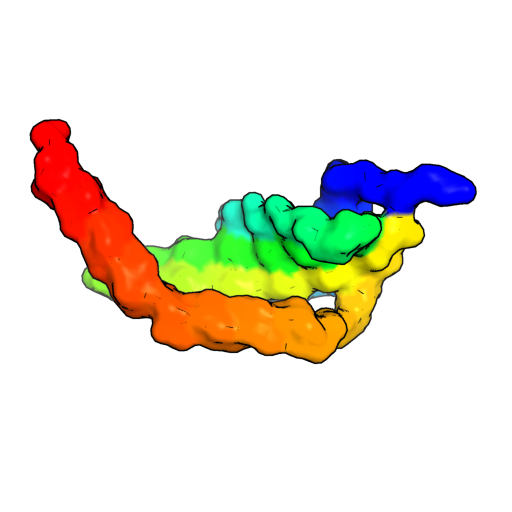 GLY A N 1
ATOM 638 C CA . GLY A 1 84 ? -12.412 -6.187 1.548 1.00 90.56 84 GLY A CA 1
ATOM 639 C C . GLY A 1 84 ? -12.242 -6.778 2.953 1.00 90.56 84 GLY A C 1
ATOM 640 O O . GLY A 1 84 ? -13.227 -6.964 3.661 1.00 90.56 84 GLY A O 1
ATOM 641 N N . ALA A 1 85 ? -11.002 -7.017 3.385 1.00 93.38 85 ALA A N 1
ATOM 642 C CA . ALA A 1 85 ? -10.678 -7.564 4.703 1.00 93.38 85 ALA A CA 1
ATOM 643 C C . ALA A 1 85 ? -10.463 -6.496 5.795 1.00 93.38 85 ALA A C 1
ATOM 645 O O . ALA A 1 85 ? -10.360 -6.843 6.975 1.00 93.38 85 ALA A O 1
ATOM 646 N N . LEU A 1 86 ? -10.387 -5.203 5.444 1.00 90.44 86 LEU A N 1
ATOM 647 C CA . LEU A 1 86 ? -10.025 -4.134 6.385 1.00 90.44 86 LEU A CA 1
ATOM 648 C C . LEU A 1 86 ? -10.946 -4.077 7.606 1.00 90.44 86 LEU A C 1
ATOM 650 O O . LEU A 1 86 ? -10.460 -3.858 8.713 1.00 90.44 86 LEU A O 1
ATOM 654 N N . ALA A 1 87 ? -12.252 -4.292 7.431 1.00 90.50 87 ALA A N 1
ATOM 655 C CA . ALA A 1 87 ? -13.209 -4.243 8.536 1.00 90.50 87 ALA A CA 1
ATOM 656 C C . ALA A 1 87 ? -12.897 -5.292 9.617 1.00 90.50 87 ALA A C 1
ATOM 658 O O . ALA A 1 87 ? -12.891 -4.978 10.809 1.00 90.50 87 ALA A O 1
ATOM 659 N N . ASP A 1 88 ? -12.585 -6.521 9.205 1.00 95.31 88 ASP A N 1
ATOM 660 C CA . ASP A 1 88 ? -12.255 -7.603 10.131 1.00 95.31 88 ASP A CA 1
ATOM 661 C C . ASP A 1 88 ? -10.868 -7.417 10.755 1.00 95.31 88 ASP A C 1
ATOM 663 O O . ASP A 1 88 ? -10.687 -7.697 11.942 1.00 95.31 88 ASP A O 1
ATOM 667 N N . ILE A 1 89 ? -9.902 -6.881 9.997 1.00 94.06 89 ILE A N 1
ATOM 668 C CA . ILE A 1 89 ? -8.586 -6.498 10.528 1.00 94.06 89 ILE A CA 1
ATOM 669 C C . ILE A 1 89 ? -8.759 -5.441 11.623 1.00 94.06 89 ILE A C 1
ATOM 671 O O . ILE A 1 89 ? -8.282 -5.643 12.737 1.00 94.06 89 ILE A O 1
ATOM 675 N N . PHE A 1 90 ? -9.491 -4.356 11.353 1.00 92.44 90 PHE A N 1
ATOM 676 C CA . PHE A 1 90 ? -9.734 -3.309 12.345 1.00 92.44 90 PHE A CA 1
ATOM 677 C C . PHE A 1 90 ? -10.439 -3.845 13.587 1.00 92.44 90 PHE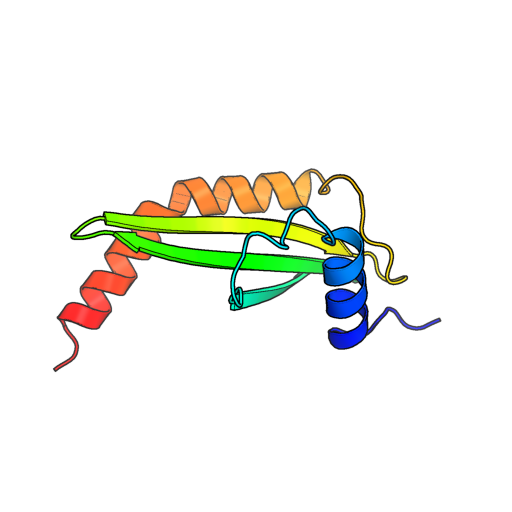 A C 1
ATOM 679 O O . PHE A 1 90 ? -10.011 -3.526 14.696 1.00 92.44 90 PHE A O 1
ATOM 686 N N . ARG A 1 91 ? -11.475 -4.681 13.426 1.00 94.00 91 ARG A N 1
ATOM 687 C CA . ARG A 1 91 ? -12.167 -5.306 14.562 1.00 94.00 91 ARG A CA 1
ATOM 688 C C . ARG A 1 91 ? -11.179 -6.066 15.444 1.00 94.00 91 ARG A C 1
ATOM 690 O O . ARG A 1 91 ? -11.111 -5.807 16.643 1.00 94.00 91 ARG A O 1
ATOM 697 N N . ARG A 1 92 ? -10.386 -6.959 14.847 1.00 95.31 92 ARG A N 1
ATOM 698 C CA . ARG A 1 92 ? -9.424 -7.792 15.578 1.00 95.31 92 ARG A CA 1
ATOM 699 C C . ARG A 1 92 ? -8.387 -6.953 16.326 1.00 95.31 92 ARG A C 1
ATOM 701 O O . ARG A 1 92 ? -8.141 -7.207 17.503 1.00 95.31 92 ARG A O 1
ATOM 708 N N . GLU A 1 93 ? -7.794 -5.956 15.670 1.00 94.94 93 GLU A N 1
ATOM 709 C CA . GLU A 1 93 ? -6.757 -5.122 16.2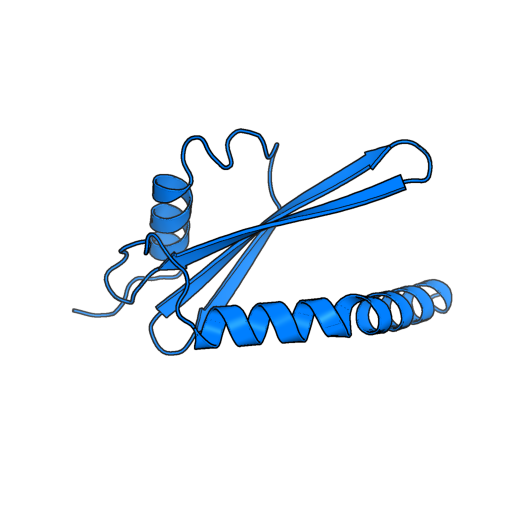92 1.00 94.94 93 GLU A CA 1
ATOM 710 C C . GLU A 1 93 ? -7.318 -4.229 17.411 1.00 94.94 93 GLU A C 1
ATOM 712 O O . GLU A 1 93 ? -6.657 -4.020 18.431 1.00 94.94 93 GLU A O 1
ATOM 717 N N . LEU A 1 94 ? -8.547 -3.724 17.261 1.00 93.25 94 LEU A N 1
ATOM 718 C CA . LEU A 1 94 ? -9.218 -2.946 18.305 1.00 93.25 94 LEU A CA 1
ATOM 719 C C . LEU A 1 94 ? -9.560 -3.807 19.522 1.00 93.25 94 LEU A C 1
ATOM 721 O O . LEU A 1 94 ? -9.290 -3.396 20.648 1.00 93.25 94 LEU A O 1
ATOM 725 N N . GLU A 1 95 ? -10.100 -5.010 19.315 1.00 94.94 95 GLU A N 1
ATOM 726 C CA . GLU A 1 95 ? -10.387 -5.943 20.408 1.00 94.94 95 GLU A CA 1
ATOM 727 C C . GLU A 1 95 ? -9.122 -6.344 21.172 1.00 94.94 95 GLU A C 1
ATOM 729 O O . GLU A 1 95 ? -9.147 -6.422 22.401 1.00 94.94 95 GLU A O 1
ATOM 734 N N . ALA A 1 96 ? -8.014 -6.583 20.465 1.00 94.69 96 ALA A N 1
ATOM 735 C CA . ALA A 1 96 ? -6.735 -6.917 21.083 1.00 94.69 96 ALA A CA 1
ATOM 736 C C . ALA A 1 96 ? -6.218 -5.777 21.976 1.00 94.69 96 ALA A C 1
ATOM 738 O O . ALA A 1 96 ? -5.783 -6.025 23.099 1.00 94.69 96 ALA A O 1
ATOM 739 N N . ARG A 1 97 ? -6.320 -4.525 21.512 1.00 93.44 97 ARG A N 1
ATOM 740 C CA . ARG A 1 97 ? -5.901 -3.338 22.277 1.00 93.44 97 ARG A CA 1
ATOM 741 C C . ARG A 1 97 ? -6.833 -3.022 23.442 1.00 93.44 97 ARG A C 1
ATOM 743 O O . ARG A 1 97 ? -6.355 -2.601 24.483 1.00 93.44 97 ARG A O 1
ATOM 750 N N . ALA A 1 98 ? -8.136 -3.247 23.290 1.00 91.94 98 ALA A N 1
ATOM 751 C CA . ALA A 1 98 ? -9.110 -3.037 24.362 1.00 91.94 98 ALA A CA 1
ATOM 752 C C . ALA A 1 98 ? -8.962 -4.047 25.513 1.00 91.94 98 ALA A C 1
ATOM 754 O O . ALA A 1 98 ? -9.367 -3.764 26.636 1.00 91.94 98 ALA A O 1
ATOM 755 N N . LYS A 1 99 ? -8.405 -5.231 25.230 1.00 84.62 99 LYS A N 1
ATOM 756 C CA . LYS A 1 99 ? -8.105 -6.275 26.223 1.00 84.62 99 LYS A CA 1
ATOM 757 C C . LYS A 1 99 ? -6.722 -6.123 26.863 1.00 84.62 99 LYS A C 1
ATOM 759 O O . LYS A 1 99 ? -6.426 -6.854 27.807 1.00 84.62 99 LYS A O 1
ATOM 764 N N . ALA A 1 100 ? -5.873 -5.237 26.342 1.00 68.00 100 ALA A N 1
ATOM 765 C CA . ALA A 1 100 ? -4.587 -4.940 26.957 1.00 68.00 100 ALA A CA 1
ATOM 766 C C . ALA A 1 100 ? -4.821 -4.117 28.246 1.00 68.00 100 ALA A C 1
ATOM 768 O O . ALA A 1 100 ? -5.626 -3.185 28.201 1.00 68.00 100 ALA A O 1
ATOM 769 N N . PRO A 1 101 ? -4.194 -4.491 29.378 1.00 56.28 101 PRO A N 1
ATOM 770 C CA . PRO A 1 101 ? -4.387 -3.833 30.672 1.00 56.28 101 PRO A CA 1
ATOM 771 C C . PRO A 1 101 ? -3.865 -2.392 30.710 1.00 56.28 101 PRO A C 1
ATOM 773 O O . PRO A 1 101 ? -2.914 -2.076 29.956 1.00 56.28 101 PRO A O 1
#